Protein AF-A0A529LB41-F1 (afdb_monomer)

Secondary structure (DSSP, 8-state):
---HHHHHHIIIIIT--EEPPPEEEGGGTEEEEEEE-SSSEEEEEEE-STT-TTHHHHHH-TT-------

Mean predicted aligned error: 1.89 Å

Structure (mmCIF, N/CA/C/O backbone):
data_AF-A0A529LB41-F1
#
_entry.id   AF-A0A529LB41-F1
#
loop_
_atom_site.group_PDB
_atom_site.id
_atom_site.type_symbol
_atom_site.label_atom_id
_atom_site.label_alt_id
_atom_site.label_comp_id
_atom_site.label_asym_id
_atom_site.label_entity_id
_atom_site.label_seq_id
_atom_site.pdbx_PDB_ins_code
_atom_site.Cartn_x
_atom_site.Cartn_y
_atom_site.Cartn_z
_atom_site.occupancy
_atom_site.B_iso_or_equiv
_atom_site.auth_seq_id
_atom_site.auth_comp_id
_atom_site.auth_asym_id
_atom_site.auth_atom_id
_atom_site.pdbx_PDB_model_num
ATOM 1 N N . VAL A 1 1 ? 6.367 -1.414 0.702 1.00 98.06 1 VAL A N 1
ATOM 2 C CA . VAL A 1 1 ? 6.793 -2.381 1.741 1.00 98.06 1 VAL A CA 1
ATOM 3 C C . VAL A 1 1 ? 7.527 -3.529 1.062 1.00 98.06 1 VAL A C 1
ATOM 5 O O . VAL A 1 1 ? 7.222 -3.769 -0.099 1.00 98.06 1 VAL A O 1
ATOM 8 N N . PRO A 1 2 ? 8.509 -4.174 1.716 1.00 97.94 2 PRO A N 1
ATOM 9 C CA . PRO A 1 2 ? 9.265 -5.275 1.108 1.00 97.94 2 PRO A CA 1
ATOM 10 C C . PRO A 1 2 ? 8.517 -6.619 1.116 1.00 97.94 2 PRO A C 1
ATOM 12 O O . PRO A 1 2 ? 8.860 -7.491 0.332 1.00 97.94 2 PRO A O 1
ATOM 15 N N . ASP A 1 3 ? 7.525 -6.777 1.998 1.00 98.19 3 ASP A N 1
ATOM 16 C CA . ASP A 1 3 ? 6.625 -7.933 2.071 1.00 98.19 3 ASP A CA 1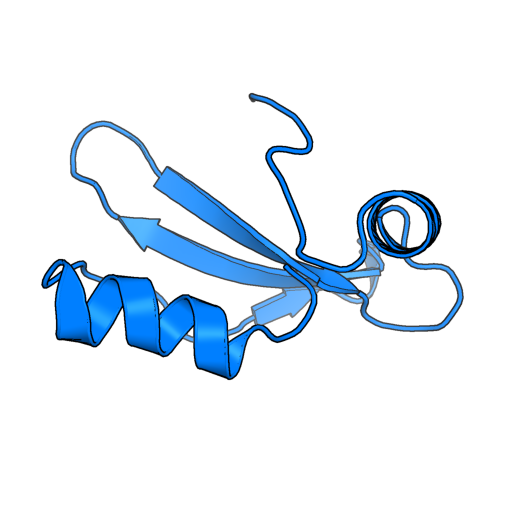
ATOM 17 C C . ASP A 1 3 ? 5.222 -7.422 2.426 1.00 98.19 3 ASP A C 1
ATOM 19 O O . ASP A 1 3 ? 5.003 -6.839 3.500 1.00 98.19 3 ASP A O 1
ATOM 23 N N . LEU A 1 4 ? 4.279 -7.583 1.500 1.00 98.25 4 LEU A N 1
ATOM 24 C CA . LEU A 1 4 ? 2.910 -7.106 1.658 1.00 98.25 4 LEU A CA 1
ATOM 25 C C . LEU A 1 4 ? 2.150 -7.880 2.736 1.00 98.25 4 LEU A C 1
ATOM 27 O O . LEU A 1 4 ? 1.431 -7.269 3.528 1.00 98.25 4 LEU A O 1
ATOM 31 N N . ALA A 1 5 ? 2.322 -9.200 2.811 1.00 98.19 5 ALA A N 1
ATOM 32 C CA . ALA A 1 5 ? 1.616 -10.044 3.769 1.00 98.19 5 ALA A CA 1
ATOM 33 C C . ALA A 1 5 ? 2.057 -9.744 5.208 1.00 98.19 5 ALA A C 1
ATOM 35 O O . ALA A 1 5 ? 1.213 -9.611 6.101 1.00 98.19 5 ALA A O 1
ATOM 36 N N . ALA A 1 6 ? 3.361 -9.563 5.428 1.00 98.31 6 ALA A N 1
ATOM 37 C CA . ALA A 1 6 ? 3.904 -9.167 6.723 1.00 98.31 6 ALA A CA 1
ATOM 38 C C . ALA A 1 6 ? 3.417 -7.769 7.139 1.00 98.31 6 ALA A C 1
ATOM 40 O O . ALA A 1 6 ? 2.996 -7.570 8.281 1.00 98.31 6 ALA A O 1
ATOM 41 N N . ALA A 1 7 ? 3.406 -6.807 6.208 1.00 98.38 7 ALA A N 1
ATOM 42 C CA . ALA A 1 7 ? 2.893 -5.466 6.476 1.00 98.38 7 ALA A CA 1
ATOM 43 C C . ALA A 1 7 ? 1.395 -5.485 6.825 1.00 98.38 7 ALA A C 1
ATOM 45 O O . ALA A 1 7 ? 0.983 -4.869 7.808 1.00 98.38 7 ALA A O 1
ATOM 46 N N . MET A 1 8 ? 0.583 -6.238 6.077 1.00 98.31 8 MET A N 1
ATOM 47 C CA . MET A 1 8 ? -0.839 -6.421 6.378 1.00 98.31 8 MET A CA 1
ATOM 48 C C . MET A 1 8 ? -1.063 -6.991 7.779 1.00 98.31 8 MET A C 1
ATOM 50 O O . MET A 1 8 ? -1.910 -6.484 8.514 1.00 98.31 8 MET A O 1
ATOM 54 N N . ALA A 1 9 ? -0.309 -8.031 8.153 1.00 98.12 9 ALA A N 1
ATOM 55 C CA . ALA A 1 9 ? -0.401 -8.649 9.471 1.00 98.12 9 ALA A CA 1
ATOM 56 C C . ALA A 1 9 ? -0.057 -7.651 10.583 1.00 98.12 9 ALA A C 1
ATOM 58 O O . ALA A 1 9 ? -0.782 -7.571 11.567 1.00 98.12 9 ALA A O 1
ATOM 59 N N . ALA A 1 10 ? 0.973 -6.818 10.410 1.00 97.75 10 ALA A N 1
ATOM 60 C CA . ALA A 1 10 ? 1.310 -5.790 11.393 1.00 97.75 10 ALA A CA 1
ATOM 61 C C . ALA A 1 10 ? 0.146 -4.806 11.625 1.00 97.75 10 ALA A C 1
ATOM 63 O O . ALA A 1 10 ? -0.256 -4.575 12.766 1.00 97.75 10 ALA A O 1
ATOM 64 N N . TYR A 1 11 ? -0.457 -4.275 10.557 1.00 98.19 11 TYR A N 1
ATOM 65 C CA . TYR A 1 11 ? -1.588 -3.349 10.686 1.00 98.19 11 TYR A CA 1
ATOM 66 C C . TYR A 1 11 ? -2.850 -4.023 11.243 1.00 98.19 11 TYR A C 1
ATOM 68 O O . TYR A 1 11 ? -3.533 -3.446 12.089 1.00 98.19 11 TYR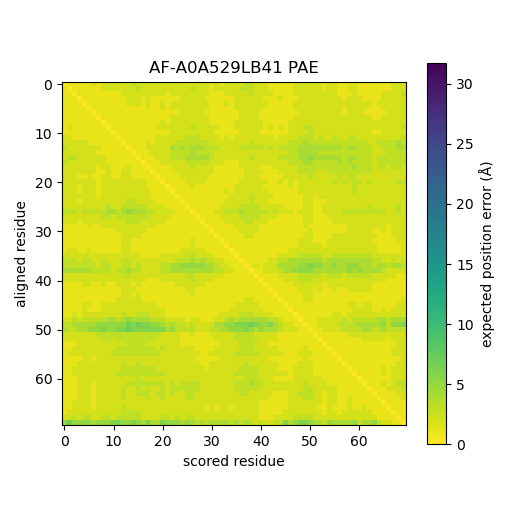 A O 1
ATOM 76 N N . ARG A 1 12 ? -3.167 -5.242 10.801 1.00 97.44 12 ARG A N 1
ATOM 77 C CA . ARG A 1 12 ? -4.356 -5.974 11.256 1.00 97.44 12 ARG A CA 1
ATOM 78 C C . ARG A 1 12 ? -4.209 -6.460 12.696 1.00 97.44 12 ARG A C 1
ATOM 80 O O . ARG A 1 12 ? -5.090 -6.217 13.511 1.00 97.44 12 ARG A O 1
ATOM 87 N N . ASP A 1 13 ? -3.110 -7.140 13.003 1.00 97.75 13 ASP A N 1
ATOM 88 C CA . ASP A 1 13 ? -2.972 -7.939 14.223 1.00 97.75 13 ASP A CA 1
ATOM 89 C C . ASP A 1 13 ? -2.410 -7.118 15.389 1.00 97.75 13 ASP A C 1
ATOM 91 O O . ASP A 1 13 ? -2.803 -7.344 16.531 1.00 97.75 13 ASP A O 1
ATOM 95 N N . MET A 1 14 ? -1.530 -6.142 15.126 1.00 96.75 14 MET A N 1
ATOM 96 C CA . MET A 1 14 ? -0.981 -5.285 16.188 1.00 96.75 14 MET A CA 1
ATOM 97 C C . MET A 1 14 ? -1.824 -4.034 16.424 1.00 96.75 14 MET A C 1
ATOM 99 O O . MET A 1 14 ? -1.962 -3.596 17.564 1.00 96.75 14 MET A O 1
ATOM 103 N N . LEU A 1 15 ? -2.373 -3.444 15.356 1.00 96.75 15 LEU A N 1
ATOM 104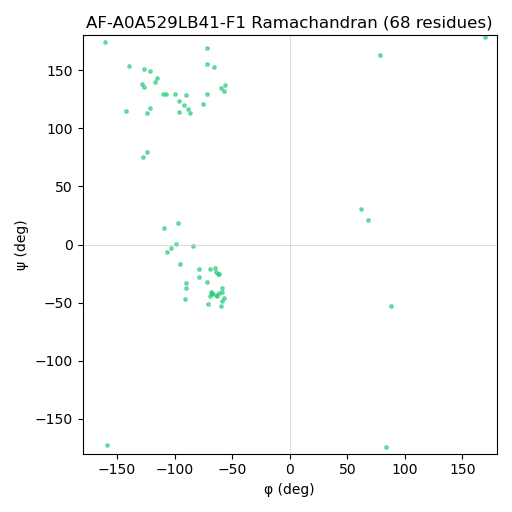 C CA . LEU A 1 15 ? -3.095 -2.167 15.428 1.00 96.75 15 LEU A CA 1
ATOM 105 C C . LEU A 1 15 ? -4.617 -2.312 15.288 1.00 96.75 15 LEU A C 1
ATOM 107 O O . LEU A 1 15 ? -5.335 -1.3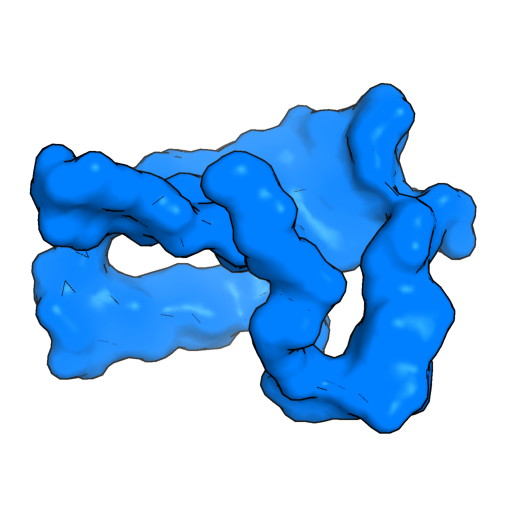29 15.458 1.00 96.75 15 LEU A O 1
ATOM 111 N N . GLY A 1 16 ? -5.128 -3.511 14.986 1.00 96.69 16 GLY A N 1
ATOM 112 C CA . GLY A 1 16 ? -6.565 -3.754 14.831 1.00 96.69 16 GLY A CA 1
ATOM 113 C C . GLY A 1 16 ? -7.183 -3.062 13.612 1.00 96.69 16 GLY A C 1
ATOM 114 O O . GLY A 1 16 ? -8.392 -2.818 13.593 1.00 96.69 16 GLY A O 1
ATOM 115 N N . ALA A 1 17 ? -6.374 -2.692 12.617 1.00 97.75 17 ALA A N 1
ATOM 116 C CA . ALA A 1 17 ? -6.840 -1.916 11.477 1.00 97.75 17 ALA A CA 1
ATOM 117 C C . ALA A 1 17 ? -7.721 -2.746 10.530 1.00 97.75 17 ALA A C 1
ATOM 119 O O . ALA A 1 17 ? -7.602 -3.970 10.428 1.00 97.75 17 ALA A O 1
ATOM 120 N N . ARG A 1 18 ? -8.593 -2.058 9.782 1.00 98.00 18 ARG A N 1
ATOM 121 C CA . ARG A 1 18 ? -9.377 -2.661 8.695 1.00 98.00 18 ARG A CA 1
ATOM 122 C C . ARG A 1 18 ? -8.602 -2.543 7.391 1.00 98.00 18 ARG A C 1
ATOM 124 O O . ARG A 1 18 ? -8.168 -1.451 7.037 1.00 98.00 18 ARG A O 1
ATOM 131 N N . LEU A 1 19 ? -8.444 -3.657 6.683 1.00 98.44 19 LEU A N 1
ATOM 132 C CA . LEU A 1 19 ? -7.703 -3.714 5.425 1.00 98.44 19 LEU A CA 1
ATOM 133 C C . LEU A 1 19 ? -8.591 -4.224 4.287 1.00 98.44 19 LEU A C 1
ATOM 135 O O . LEU A 1 19 ? -9.479 -5.050 4.508 1.00 98.44 19 LEU A O 1
ATOM 139 N N . SER A 1 20 ? -8.327 -3.758 3.067 1.00 98.44 20 SER A N 1
ATOM 140 C CA . SER A 1 20 ? -8.856 -4.378 1.850 1.00 98.44 20 SER A CA 1
ATOM 141 C C . SER A 1 20 ? -8.167 -5.718 1.560 1.00 98.44 20 SER A C 1
ATOM 143 O O . SER A 1 20 ? -7.123 -6.045 2.128 1.00 98.44 20 SER A O 1
ATOM 145 N N . ALA A 1 21 ? -8.717 -6.479 0.612 1.00 97.88 21 ALA A N 1
ATOM 146 C CA . ALA A 1 21 ? -7.951 -7.541 -0.033 1.00 97.88 21 ALA A CA 1
ATOM 147 C C . ALA A 1 21 ? -6.794 -6.938 -0.864 1.00 97.88 21 ALA A C 1
ATOM 149 O O . ALA A 1 21 ? -6.926 -5.797 -1.328 1.00 97.88 21 ALA A O 1
ATOM 150 N N . PRO A 1 22 ? -5.689 -7.679 -1.072 1.00 98.38 22 PRO A N 1
ATOM 151 C CA . PRO A 1 22 ? -4.656 -7.294 -2.027 1.00 98.38 22 PRO A CA 1
ATOM 152 C C . PRO A 1 22 ? -5.219 -7.186 -3.441 1.00 98.38 22 PRO A C 1
ATOM 154 O O . PRO A 1 22 ? -5.939 -8.075 -3.902 1.00 98.38 22 PRO A O 1
ATOM 157 N N . GLN A 1 23 ? -4.861 -6.113 -4.136 1.00 98.56 23 GLN A N 1
ATOM 158 C CA . GLN A 1 23 ? -5.240 -5.868 -5.518 1.00 98.56 23 GLN A CA 1
ATOM 159 C C . GLN A 1 23 ? -3.984 -5.716 -6.371 1.00 98.56 23 GLN A C 1
ATOM 161 O O . GLN A 1 23 ? -3.206 -4.783 -6.183 1.00 98.56 23 GLN A O 1
ATOM 166 N N . ALA A 1 24 ? -3.799 -6.621 -7.330 1.00 98.44 24 ALA A N 1
ATOM 167 C CA . ALA A 1 24 ? -2.774 -6.465 -8.351 1.00 98.44 24 ALA A CA 1
ATOM 168 C C . ALA A 1 24 ? -3.188 -5.358 -9.331 1.00 98.44 24 ALA A C 1
ATOM 170 O O . ALA A 1 24 ? -4.300 -5.381 -9.864 1.00 98.44 24 ALA A O 1
ATOM 171 N N . LEU A 1 25 ? -2.285 -4.415 -9.591 1.00 98.00 25 LEU A N 1
ATOM 172 C CA . LEU A 1 25 ? -2.450 -3.325 -10.549 1.00 98.00 25 LEU A CA 1
ATOM 173 C C . LEU A 1 25 ? -1.293 -3.356 -11.564 1.00 98.00 25 LEU A C 1
ATOM 175 O O . LEU A 1 25 ? -0.337 -2.588 -11.430 1.00 98.00 25 LEU A O 1
ATOM 179 N N . PRO A 1 26 ? -1.347 -4.237 -12.585 1.00 97.75 26 PRO A N 1
ATOM 180 C CA . PRO A 1 26 ? -0.248 -4.411 -13.537 1.00 97.75 26 PRO A CA 1
ATOM 181 C C . PRO A 1 26 ? 0.125 -3.128 -14.286 1.00 97.75 26 PRO A C 1
ATOM 183 O O . PRO A 1 26 ? 1.306 -2.862 -14.477 1.00 97.75 26 PRO A O 1
ATOM 186 N N . GLU A 1 27 ? -0.861 -2.300 -14.646 1.00 97.25 27 GLU A N 1
ATOM 187 C CA . GLU A 1 27 ? -0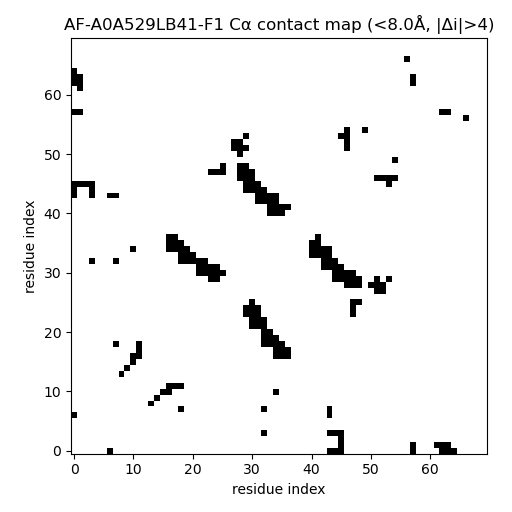.631 -1.019 -15.337 1.00 97.25 27 GLU A CA 1
ATOM 188 C C . GLU A 1 27 ? 0.162 -0.012 -14.491 1.00 97.25 27 GLU A C 1
ATOM 190 O O . GLU A 1 27 ? 0.829 0.867 -15.031 1.00 97.25 27 GLU A O 1
ATOM 195 N N . HIS A 1 28 ? 0.125 -0.160 -13.166 1.00 97.31 28 HIS A N 1
ATOM 196 C CA . HIS A 1 28 ? 0.874 0.667 -12.221 1.00 97.31 28 HIS A CA 1
ATOM 197 C C . HIS A 1 28 ? 2.115 -0.043 -11.662 1.00 97.31 28 HIS A C 1
ATOM 199 O O . HIS A 1 28 ? 2.868 0.549 -10.891 1.00 97.31 28 HIS A O 1
ATOM 205 N N . GLY A 1 29 ? 2.336 -1.309 -12.031 1.00 98.38 29 GLY A N 1
ATOM 206 C CA . GLY A 1 29 ? 3.466 -2.110 -11.569 1.00 98.38 29 GLY A CA 1
ATOM 207 C C . GLY A 1 29 ? 3.490 -2.336 -10.056 1.00 98.38 29 GLY A C 1
ATOM 208 O O . GLY A 1 29 ? 4.572 -2.422 -9.475 1.00 98.38 29 GLY A O 1
ATOM 209 N N . VAL A 1 30 ? 2.332 -2.396 -9.388 1.00 98.69 30 VAL A N 1
ATOM 210 C CA . VAL A 1 30 ? 2.247 -2.646 -7.937 1.00 98.69 30 VAL A CA 1
ATOM 211 C C . VAL A 1 30 ? 1.100 -3.584 -7.573 1.00 98.69 30 VAL A C 1
ATOM 213 O O . VAL A 1 30 ? 0.083 -3.646 -8.261 1.00 98.69 30 VAL A O 1
ATOM 216 N N . THR A 1 31 ? 1.243 -4.280 -6.450 1.00 98.75 31 THR A N 1
ATOM 217 C CA . THR A 1 31 ? 0.115 -4.826 -5.691 1.00 98.75 31 THR A CA 1
ATOM 218 C C . THR A 1 31 ? -0.159 -3.886 -4.523 1.00 98.75 31 THR A C 1
ATOM 220 O O . THR A 1 31 ? 0.767 -3.519 -3.797 1.00 98.75 31 THR A O 1
ATOM 223 N N . VAL A 1 32 ? -1.417 -3.480 -4.344 1.00 98.69 32 VAL A N 1
ATOM 224 C CA . VAL A 1 32 ? -1.837 -2.536 -3.299 1.00 98.69 32 VAL A CA 1
ATOM 225 C C . VAL A 1 32 ? -2.771 -3.187 -2.286 1.00 98.69 32 VAL A C 1
ATOM 227 O O . VAL A 1 32 ? -3.629 -4.000 -2.635 1.00 98.69 32 VAL A O 1
ATOM 230 N N . VAL A 1 33 ? -2.628 -2.791 -1.023 1.00 98.75 33 VAL A N 1
ATOM 231 C CA . VAL A 1 33 ? -3.626 -2.990 0.032 1.00 98.75 33 VAL A CA 1
ATOM 232 C C . VAL A 1 33 ? -3.929 -1.650 0.681 1.00 98.75 33 VAL A C 1
ATOM 234 O O . VAL A 1 33 ? -3.019 -0.896 1.022 1.00 98.75 33 VAL A O 1
ATOM 237 N N . PHE A 1 34 ? -5.210 -1.382 0.908 1.00 98.69 34 PHE A N 1
ATOM 238 C CA . PHE A 1 34 ? -5.662 -0.182 1.594 1.00 98.69 34 PHE A CA 1
ATOM 239 C C . PHE A 1 34 ? -5.902 -0.477 3.068 1.00 98.69 34 PHE A C 1
ATOM 241 O O . PHE A 1 34 ? -6.726 -1.329 3.403 1.00 98.69 34 PHE A O 1
ATOM 248 N N . VAL A 1 35 ? -5.231 0.264 3.945 1.00 98.56 35 VAL A N 1
ATOM 249 C CA . VAL A 1 35 ? -5.556 0.332 5.371 1.00 98.56 35 VAL A CA 1
ATOM 250 C C . VAL A 1 35 ? -6.515 1.499 5.578 1.00 98.56 35 VAL A C 1
ATOM 252 O O . VAL A 1 35 ? -6.188 2.644 5.261 1.00 98.56 35 VAL A O 1
ATOM 255 N N . ASP A 1 36 ? -7.705 1.217 6.095 1.00 97.69 36 ASP A N 1
ATOM 256 C CA . ASP A 1 36 ? -8.700 2.234 6.415 1.00 97.69 36 ASP A CA 1
ATOM 257 C C . ASP A 1 36 ? -8.486 2.760 7.838 1.00 97.69 36 ASP A C 1
ATOM 259 O O . ASP A 1 36 ? -8.614 2.010 8.810 1.00 97.69 36 ASP A O 1
ATOM 263 N N . VAL A 1 37 ? -8.170 4.053 7.952 1.00 95.50 37 VAL A N 1
ATOM 264 C CA . VAL A 1 37 ? -7.997 4.750 9.237 1.00 95.50 37 VAL A CA 1
ATOM 265 C C . VAL A 1 37 ? -9.138 5.740 9.521 1.00 95.50 37 VAL A C 1
ATOM 267 O O . VAL A 1 37 ? -9.041 6.575 10.415 1.00 95.50 37 VAL A O 1
ATOM 270 N N . GLY A 1 38 ? -10.249 5.645 8.783 1.00 95.75 38 GLY A N 1
ATOM 271 C CA . GLY A 1 38 ? -11.484 6.399 8.997 1.00 95.75 38 GLY A CA 1
ATOM 272 C C . GLY A 1 38 ? -11.524 7.754 8.293 1.00 95.75 38 GLY A C 1
ATOM 273 O O . GLY A 1 38 ? -12.465 8.028 7.554 1.00 95.75 38 GLY A O 1
ATOM 274 N N . ASN A 1 39 ? -10.516 8.605 8.497 1.00 97.06 39 ASN A N 1
ATOM 275 C CA . ASN A 1 39 ? -10.441 9.934 7.871 1.00 97.06 39 ASN A CA 1
ATOM 276 C C . ASN A 1 39 ? -9.616 9.962 6.574 1.00 97.06 39 ASN A C 1
ATOM 278 O O . ASN A 1 39 ? -9.697 10.925 5.817 1.00 97.06 39 ASN A O 1
ATOM 282 N N . THR A 1 40 ? -8.798 8.937 6.341 1.00 97.75 40 THR A N 1
ATOM 283 C CA . THR A 1 40 ? -7.987 8.755 5.133 1.00 97.75 40 THR A CA 1
ATOM 284 C C . THR A 1 40 ? -7.619 7.275 4.977 1.00 97.75 40 THR A C 1
ATOM 286 O O . THR A 1 40 ? -8.127 6.418 5.709 1.00 97.75 40 THR A O 1
ATOM 289 N N . LYS A 1 41 ? -6.753 6.959 4.015 1.00 98.06 41 LYS A N 1
ATOM 290 C CA . LYS A 1 41 ? -6.227 5.617 3.775 1.00 98.06 41 LYS A CA 1
ATOM 291 C C . LYS A 1 41 ? -4.705 5.630 3.741 1.00 98.06 41 LYS A C 1
ATOM 293 O O . LYS A 1 41 ? -4.090 6.622 3.364 1.00 98.06 41 LYS A O 1
ATOM 298 N N . ILE A 1 42 ? -4.115 4.504 4.128 1.00 98.50 42 ILE A N 1
ATOM 299 C CA . ILE A 1 42 ? -2.702 4.206 3.882 1.00 98.50 42 ILE A CA 1
ATOM 300 C C . ILE A 1 42 ? -2.648 3.143 2.792 1.00 98.50 42 ILE A C 1
ATOM 302 O O . ILE A 1 42 ? -3.314 2.112 2.899 1.00 98.50 42 ILE A O 1
ATOM 306 N N . GLU A 1 43 ? -1.841 3.384 1.766 1.00 98.69 43 GLU A N 1
ATOM 307 C CA . GLU A 1 43 ? -1.588 2.421 0.698 1.00 98.69 43 GLU A CA 1
ATOM 308 C C . GLU A 1 43 ? -0.303 1.646 0.990 1.00 98.69 43 GLU A C 1
ATOM 310 O O . GLU A 1 43 ? 0.801 2.196 1.002 1.00 98.69 43 GLU A O 1
ATOM 315 N N . LEU A 1 44 ? -0.442 0.344 1.238 1.00 98.75 44 LEU A N 1
ATOM 316 C CA . LEU A 1 44 ? 0.689 -0.572 1.295 1.00 98.75 44 LEU A CA 1
ATOM 317 C C . LEU A 1 44 ? 0.961 -1.063 -0.123 1.00 98.75 44 LEU A C 1
ATOM 319 O O . LEU A 1 44 ? 0.137 -1.770 -0.696 1.00 98.75 44 LEU A O 1
ATOM 323 N N . LEU A 1 45 ? 2.109 -0.673 -0.673 1.00 98.75 45 LEU A N 1
ATOM 324 C CA . LEU A 1 45 ? 2.511 -1.008 -2.038 1.00 98.75 45 LEU A CA 1
ATOM 325 C C . LEU A 1 45 ? 3.670 -2.004 -2.032 1.00 98.75 45 LEU A C 1
ATOM 327 O O . LEU A 1 45 ? 4.689 -1.756 -1.379 1.00 98.75 45 LEU A O 1
ATOM 331 N N . GLU A 1 46 ? 3.532 -3.090 -2.781 1.00 98.56 46 GLU A N 1
ATOM 332 C CA . GLU A 1 46 ? 4.598 -4.045 -3.097 1.00 98.56 46 GLU A CA 1
ATOM 333 C C . GLU A 1 46 ? 4.839 -4.053 -4.617 1.00 98.56 46 GLU A C 1
ATOM 335 O O . GLU A 1 46 ? 3.868 -3.950 -5.375 1.00 98.56 46 GLU A O 1
ATOM 340 N N . PRO A 1 47 ? 6.099 -4.124 -5.090 1.00 98.44 47 PRO A N 1
ATOM 341 C CA . PRO A 1 47 ? 6.396 -4.164 -6.515 1.00 98.44 47 PRO A CA 1
ATOM 342 C C . PRO A 1 47 ? 5.687 -5.319 -7.224 1.00 98.44 47 PRO A C 1
ATOM 344 O O . PRO A 1 47 ? 5.685 -6.448 -6.741 1.00 98.44 47 PRO A O 1
ATOM 347 N N . LEU A 1 48 ? 5.139 -5.048 -8.406 1.00 98.31 48 LEU A N 1
ATOM 348 C CA . LEU A 1 48 ? 4.592 -6.061 -9.300 1.00 98.31 48 LEU A CA 1
ATOM 349 C C . LEU A 1 48 ? 5.277 -5.945 -10.663 1.00 98.31 48 LEU A C 1
ATOM 351 O O . LEU A 1 48 ? 5.088 -4.965 -11.383 1.00 98.31 48 LEU A O 1
ATOM 355 N N . GLY A 1 49 ? 6.051 -6.972 -11.014 1.00 96.81 49 GLY A N 1
ATOM 356 C CA . GLY A 1 49 ? 6.859 -7.010 -12.232 1.00 96.81 49 GLY A CA 1
ATOM 357 C C . GLY A 1 49 ? 8.163 -6.209 -12.137 1.00 96.81 49 GLY A C 1
ATOM 358 O O . GLY A 1 49 ? 8.3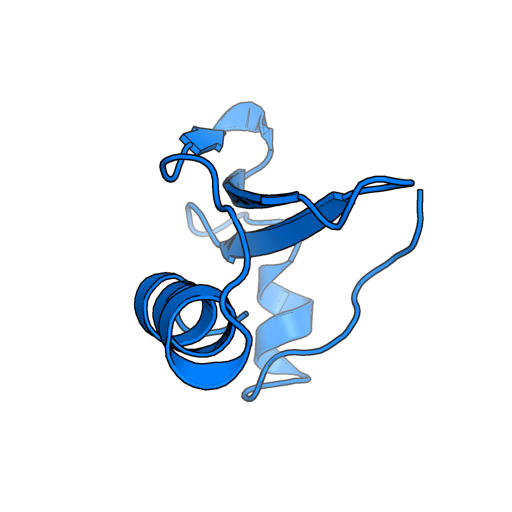40 -5.351 -11.272 1.00 96.81 49 GLY A O 1
ATOM 359 N N . ASP A 1 50 ? 9.079 -6.485 -13.067 1.00 93.75 50 ASP A N 1
ATOM 360 C CA . ASP A 1 50 ? 10.462 -5.979 -13.028 1.00 93.75 50 ASP A CA 1
ATOM 361 C C . ASP A 1 50 ? 10.574 -4.464 -13.269 1.00 93.75 50 ASP A C 1
ATOM 363 O O . ASP A 1 50 ? 11.555 -3.835 -12.884 1.00 93.75 50 ASP A O 1
ATOM 367 N N . ALA A 1 51 ? 9.560 -3.861 -13.896 1.00 94.81 51 ALA A N 1
ATOM 368 C CA . ALA A 1 51 ? 9.508 -2.433 -14.214 1.00 94.81 51 ALA A CA 1
ATOM 369 C C . ALA A 1 51 ? 8.716 -1.607 -13.181 1.00 94.81 51 ALA A C 1
ATOM 371 O O . ALA A 1 51 ? 8.273 -0.499 -13.487 1.00 94.81 51 ALA A O 1
ATOM 372 N N . SER A 1 52 ? 8.497 -2.142 -11.973 1.00 98.12 52 SER A N 1
ATOM 373 C CA . SER A 1 52 ? 7.742 -1.442 -10.934 1.00 98.12 52 SER A CA 1
ATOM 374 C C . SER A 1 52 ? 8.361 -0.074 -10.602 1.00 98.12 52 SER A C 1
ATOM 376 O O . SER A 1 52 ? 9.561 0.006 -10.314 1.00 98.12 52 SER A O 1
ATOM 378 N N . PRO A 1 53 ? 7.561 1.008 -10.542 1.00 97.94 53 PRO A N 1
ATOM 379 C CA . PRO A 1 53 ? 8.075 2.349 -10.260 1.00 97.94 53 PRO A CA 1
ATOM 380 C C . PRO A 1 53 ? 8.663 2.491 -8.847 1.00 97.94 53 PRO A C 1
ATOM 382 O O . PRO A 1 53 ? 9.455 3.399 -8.602 1.00 97.94 53 PRO A O 1
ATOM 385 N N . ILE A 1 54 ? 8.306 1.596 -7.918 1.00 98.25 54 ILE A N 1
ATOM 386 C CA . ILE A 1 54 ? 8.775 1.627 -6.526 1.00 98.25 54 ILE A CA 1
ATOM 387 C C . ILE A 1 54 ? 9.940 0.661 -6.249 1.00 98.25 54 ILE A C 1
ATOM 389 O O . ILE A 1 54 ? 10.431 0.618 -5.119 1.00 98.25 54 ILE A O 1
ATOM 393 N N . ALA A 1 55 ? 10.414 -0.094 -7.249 1.00 98.06 55 ALA A N 1
ATOM 394 C CA . ALA A 1 55 ? 11.498 -1.066 -7.073 1.00 98.06 55 ALA A CA 1
ATOM 395 C C . ALA A 1 55 ? 12.788 -0.398 -6.567 1.00 98.06 55 ALA A C 1
ATOM 397 O O . ALA A 1 55 ? 13.292 -0.739 -5.497 1.00 98.06 55 ALA A O 1
ATOM 398 N N . ALA A 1 56 ? 13.249 0.650 -7.258 1.00 97.88 56 ALA A N 1
ATOM 399 C CA . ALA A 1 56 ? 14.452 1.395 -6.876 1.00 97.88 56 ALA A CA 1
ATOM 400 C C . ALA A 1 56 ? 14.340 2.065 -5.491 1.00 97.88 56 ALA A C 1
ATOM 402 O O . ALA A 1 56 ? 15.350 2.323 -4.832 1.00 97.88 56 ALA A O 1
ATOM 403 N N . PHE A 1 57 ? 13.120 2.373 -5.032 1.00 98.56 57 PHE A N 1
ATOM 404 C CA . PHE A 1 57 ? 12.905 2.878 -3.677 1.00 98.56 57 PHE A CA 1
ATOM 405 C C . PHE A 1 57 ? 13.178 1.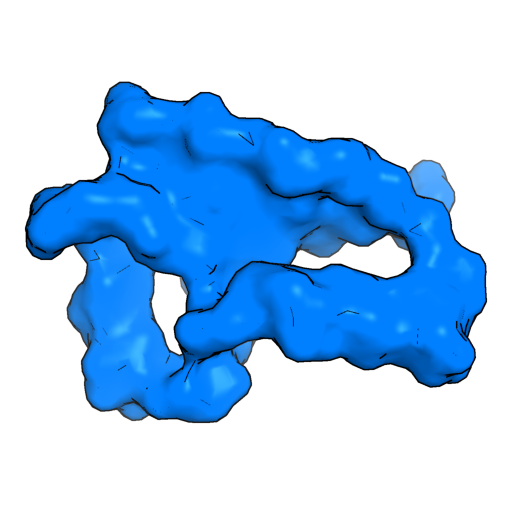792 -2.634 1.00 98.56 57 PHE A C 1
ATOM 407 O O . PHE A 1 57 ? 13.848 2.081 -1.644 1.00 98.56 57 PHE A O 1
ATOM 414 N N . LEU A 1 58 ? 12.702 0.562 -2.849 1.00 98.19 58 LEU A N 1
ATOM 415 C CA . LEU A 1 58 ? 12.935 -0.557 -1.932 1.00 98.19 58 LEU A CA 1
ATOM 416 C C . LEU A 1 58 ? 14.380 -1.057 -1.960 1.00 98.19 58 LEU A C 1
ATOM 418 O O . LEU A 1 58 ? 14.897 -1.423 -0.912 1.00 98.19 58 LEU A O 1
ATOM 422 N N . GL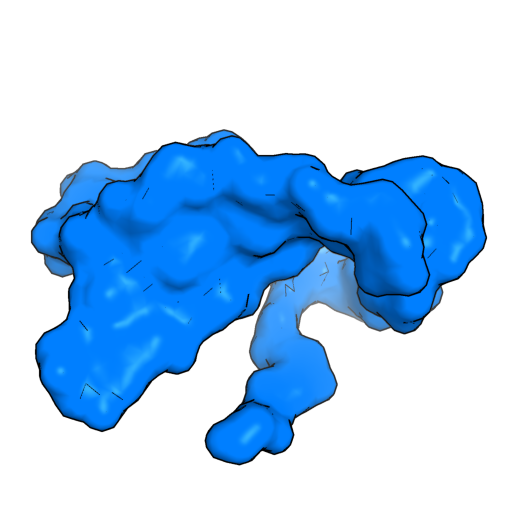U A 1 59 ? 15.071 -0.988 -3.099 1.00 97.56 59 GLU A N 1
ATOM 423 C CA . GLU A 1 59 ? 16.517 -1.260 -3.151 1.00 97.56 59 GLU A CA 1
ATOM 424 C C . GLU A 1 59 ? 17.305 -0.320 -2.227 1.00 97.56 59 GLU A C 1
ATOM 426 O O . GLU A 1 59 ? 18.222 -0.741 -1.523 1.00 97.56 59 GLU A O 1
ATOM 431 N N . LYS A 1 60 ? 16.922 0.962 -2.195 1.00 98.44 60 LYS A N 1
ATOM 432 C CA . LYS A 1 60 ? 17.533 1.975 -1.319 1.00 98.44 60 LYS A CA 1
ATOM 433 C C . LYS A 1 60 ? 17.031 1.898 0.125 1.00 98.44 60 LYS A C 1
ATOM 435 O O . LYS A 1 60 ? 17.750 2.294 1.037 1.00 98.44 60 LYS A O 1
ATOM 440 N N . ASN A 1 61 ? 15.807 1.412 0.330 1.00 98.44 61 ASN A N 1
ATOM 441 C CA . ASN A 1 61 ? 15.130 1.316 1.622 1.00 98.44 61 ASN A CA 1
ATOM 442 C C . ASN A 1 61 ? 14.642 -0.127 1.834 1.00 98.44 61 ASN A C 1
ATOM 444 O O . ASN A 1 61 ? 13.441 -0.388 1.716 1.00 98.44 61 ASN A O 1
ATOM 448 N N . PRO A 1 62 ? 15.546 -1.074 2.150 1.00 97.81 62 PRO A N 1
ATOM 449 C CA . PRO A 1 62 ? 15.230 -2.506 2.155 1.00 97.81 62 PRO A CA 1
ATOM 450 C C . PRO A 1 62 ? 14.156 -2.894 3.180 1.00 97.81 62 PRO A C 1
ATOM 452 O O . PRO A 1 62 ? 13.433 -3.864 2.981 1.00 97.81 62 PRO A O 1
ATOM 455 N N . SER A 1 63 ? 13.992 -2.111 4.249 1.00 97.94 63 SER A N 1
ATOM 456 C CA . SER A 1 63 ? 12.930 -2.304 5.247 1.00 97.94 63 SER A CA 1
ATOM 457 C C . SER A 1 63 ? 11.587 -1.663 4.856 1.00 97.94 63 SER A C 1
ATOM 459 O O . SER A 1 63 ? 10.614 -1.763 5.601 1.00 97.94 63 SER A O 1
ATOM 461 N N . GLY A 1 64 ? 11.505 -0.991 3.704 1.00 98.44 64 GLY A N 1
ATOM 462 C CA . GLY A 1 64 ? 10.376 -0.148 3.313 1.00 98.44 64 GLY A CA 1
ATOM 463 C C . GLY A 1 64 ? 10.438 1.271 3.889 1.00 98.44 64 GLY A C 1
ATOM 464 O O . GLY A 1 64 ? 11.420 1.676 4.505 1.00 98.44 64 GLY A O 1
ATOM 465 N N . GLY A 1 65 ? 9.375 2.047 3.661 1.00 98.38 65 GLY A N 1
ATOM 466 C CA . GLY A 1 65 ? 9.264 3.431 4.125 1.00 98.38 65 GLY A CA 1
ATOM 467 C C . GLY A 1 65 ? 8.068 4.169 3.518 1.00 98.38 65 GLY A C 1
ATOM 468 O O . GLY A 1 65 ? 7.334 3.607 2.704 1.00 98.38 65 GLY A O 1
ATOM 469 N N . MET A 1 66 ? 7.883 5.431 3.915 1.00 98.38 66 MET A N 1
ATOM 470 C CA . MET A 1 66 ? 6.899 6.334 3.306 1.00 98.38 66 MET A CA 1
ATOM 471 C C . MET A 1 66 ? 7.416 6.807 1.944 1.00 98.38 66 MET A C 1
ATOM 473 O O . MET A 1 66 ? 8.486 7.407 1.869 1.00 98.38 66 MET A O 1
ATOM 477 N N . HIS A 1 67 ? 6.667 6.525 0.878 1.00 98.19 67 HIS A N 1
ATOM 478 C CA . HIS A 1 67 ? 7.078 6.845 -0.492 1.00 98.19 67 HIS A CA 1
ATOM 479 C C . HIS A 1 67 ? 6.598 8.228 -0.943 1.00 98.19 67 HIS A C 1
ATOM 481 O O . HIS A 1 67 ? 7.357 8.994 -1.529 1.00 98.19 67 HIS A O 1
ATOM 487 N N . HIS A 1 68 ? 5.322 8.535 -0.708 1.00 98.25 68 HIS A N 1
ATOM 488 C CA . HIS A 1 68 ? 4.692 9.787 -1.114 1.00 98.25 68 HIS A CA 1
ATOM 489 C C . HIS A 1 68 ? 3.412 10.042 -0.299 1.00 98.25 68 HIS A C 1
ATOM 491 O O . HIS A 1 68 ? 2.999 9.189 0.488 1.00 98.25 68 HIS A O 1
ATOM 497 N N . VAL A 1 69 ? 2.803 11.213 -0.500 1.00 97.81 69 VAL A N 1
ATOM 498 C CA . VAL A 1 69 ? 1.481 11.603 0.018 1.00 97.81 69 VAL A CA 1
ATOM 499 C C . VAL A 1 69 ? 0.664 12.120 -1.169 1.00 97.81 69 VAL A C 1
ATOM 501 O O . VAL A 1 69 ? 1.226 12.819 -2.014 1.00 97.81 69 VAL A O 1
ATOM 504 N N . CYS A 1 70 ? -0.614 11.743 -1.241 1.00 95.00 70 CYS A N 1
ATOM 505 C CA . CYS A 1 70 ? -1.566 12.175 -2.266 1.00 95.00 70 CYS A CA 1
ATOM 506 C C . CYS A 1 70 ? -2.513 13.251 -1.722 1.00 95.00 70 CYS A C 1
ATOM 508 O O . CYS A 1 70 ? -2.834 13.193 -0.513 1.00 95.00 70 CYS A O 1
#

Radius of gyration: 11.9 Å; Cα contacts (8 Å, |Δi|>4): 108; chains: 1; bounding box: 29×22×32 Å

pLDDT: mean 97.87, std 0.96, range [93.75, 98.75]

Foldseek 3Di:
DADQVVVVCCCCVVVVWDKDDWDDDVVQQWIWMWTDPPVDTDIDTDGHDPPHPCPVVCVVVVVDDDDDDD

Solvent-accessible surface area (backbone atoms only — not comparable to full-atom values): 4216 Å² total; per-residue (Å²): 63,76,47,57,70,62,51,50,45,48,42,37,74,75,66,67,45,50,67,55,73,80,42,82,36,76,96,68,14,26,31,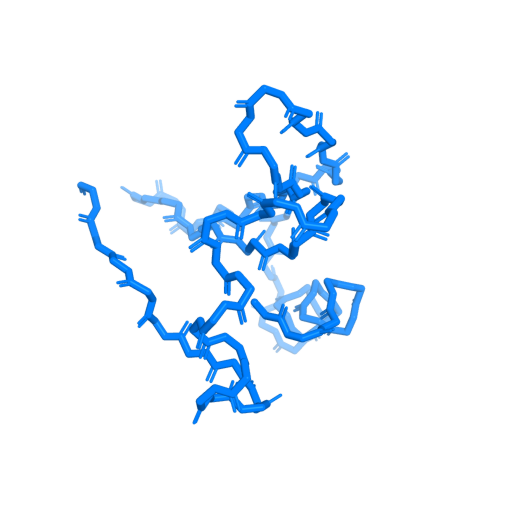38,30,43,36,53,73,86,88,56,72,47,79,48,47,24,70,34,68,96,80,15,82,56,44,70,56,37,73,75,28,68,86,34,75,91,87,81,87,134

Nearest PDB structures (foldseek):
  6qh4-assembly1_A  TM=1.001E+00  e=3.414E-08  Homo sapiens
  6qh4-assembly1_C  TM=1.002E+00  e=4.693E-08  Homo sapiens
  6qh4-assembly2_D-2  TM=9.998E-01  e=6.053E-08  Homo sapiens
  6qh4-assembly2_B  TM=1.001E+00  e=8.868E-08  Homo sapiens
  3rmu-assembly2_D  TM=1.001E+00  e=2.616E-07  Homo sapiens

Sequence (70 aa):
VPDLAAAMAAYRDMLGARLSAPQALPEHGVTVVFVDVGNTKIELLEPLGDASPIAAFLEKNPSGGMHHVC